Protein AF-A0A1I9G0L1-F1 (afdb_monomer_lite)

Foldseek 3Di:
DPFWPPPPDDAQDFWDDFDDDPDDDDPVRVVLVVCCVVPVVDPCVGPVWDFGQPDFAKDWTWTHDPNDIDIDIGGRRHRDDTDTDD

Secondary structure (DSSP, 8-state):
---EEESS--------SB----S-SSHHHHHHHHHHHH-TT-GGGS-SSEEEEEEEEEEEEEEEETTEEEEEEEEEEEEEEEEEE-

Sequence (86 aa):
MDNIIRPSGFNMNFCDGECNMQIETNDRDALILQDRINHPESPFRRRLSCCIPIKWSSVEIVEFRNGTEFNRVLENVKVMECGCVI

pLDDT: mean 82.4, std 14.94, range [51.81, 98.25]

Structure (mmCIF, N/CA/C/O backbone):
data_AF-A0A1I9G0L1-F1
#
_entry.id   AF-A0A1I9G0L1-F1
#
loop_
_atom_site.group_PDB
_atom_site.id
_atom_site.type_symbol
_atom_site.label_atom_id
_atom_site.label_alt_id
_atom_site.label_comp_id
_atom_site.label_asym_id
_atom_site.label_entity_id
_atom_site.label_seq_id
_atom_site.pdbx_PDB_ins_code
_atom_site.Cartn_x
_atom_site.Cartn_y
_atom_site.Cartn_z
_atom_site.occupancy
_atom_site.B_iso_or_equiv
_atom_site.auth_seq_id
_atom_site.auth_comp_id
_atom_site.auth_asym_id
_atom_site.auth_atom_id
_atom_site.pdbx_PDB_model_num
ATOM 1 N N . MET A 1 1 ? -3.122 -8.293 18.556 1.00 51.81 1 MET A N 1
ATOM 2 C CA . MET A 1 1 ? -3.071 -7.057 17.743 1.00 51.81 1 MET A CA 1
ATOM 3 C C . MET A 1 1 ? -4.499 -6.547 17.733 1.00 51.81 1 MET A C 1
ATOM 5 O O . MET A 1 1 ? -5.159 -6.632 16.719 1.00 51.81 1 MET A O 1
ATOM 9 N N . ASP A 1 2 ? -5.009 -6.136 18.901 1.00 62.25 2 ASP A N 1
ATOM 10 C CA . ASP A 1 2 ? -6.459 -6.222 19.184 1.00 62.25 2 ASP A CA 1
ATOM 11 C C . ASP A 1 2 ? -7.045 -4.906 19.709 1.00 62.25 2 ASP A C 1
ATOM 13 O O . ASP A 1 2 ? -8.034 -4.906 20.432 1.00 62.25 2 ASP A O 1
ATOM 17 N N . ASN A 1 3 ? -6.422 -3.774 19.368 1.00 84.19 3 ASN A N 1
ATOM 18 C CA . ASN A 1 3 ? -6.872 -2.469 19.853 1.00 84.19 3 ASN A CA 1
ATOM 19 C C . ASN A 1 3 ? -7.615 -1.656 18.789 1.00 84.19 3 ASN A C 1
ATOM 21 O O . ASN A 1 3 ? -8.301 -0.725 19.172 1.00 84.19 3 ASN A O 1
ATOM 25 N N . ILE A 1 4 ? -7.517 -1.968 17.489 1.00 92.31 4 ILE A N 1
ATOM 26 C CA . ILE A 1 4 ? -8.298 -1.277 16.445 1.00 92.31 4 ILE A CA 1
ATOM 27 C C . ILE A 1 4 ? -9.651 -1.976 16.317 1.00 92.31 4 ILE A C 1
ATOM 29 O O . ILE A 1 4 ? -9.707 -3.141 15.934 1.00 92.31 4 ILE A O 1
ATOM 33 N N . ILE A 1 5 ? -10.731 -1.262 16.626 1.00 94.00 5 ILE A N 1
ATOM 34 C CA . ILE A 1 5 ? -12.101 -1.791 16.585 1.00 94.00 5 ILE A CA 1
ATOM 35 C C . ILE A 1 5 ? -12.870 -1.348 15.336 1.00 94.00 5 ILE A C 1
ATOM 37 O O . ILE A 1 5 ? -13.817 -2.023 14.933 1.00 94.00 5 ILE A O 1
ATOM 41 N N . ARG A 1 6 ? -12.473 -0.235 14.698 1.00 94.94 6 ARG A N 1
ATOM 42 C CA . ARG A 1 6 ? -13.017 0.208 13.402 1.00 94.94 6 ARG A CA 1
ATOM 43 C C . ARG A 1 6 ? -11.939 0.880 12.535 1.00 94.94 6 ARG A C 1
ATOM 45 O O . ARG A 1 6 ? -11.094 1.569 13.100 1.00 94.94 6 ARG A O 1
ATOM 52 N N . PRO A 1 7 ? -12.005 0.751 11.195 1.00 94.31 7 PRO A N 1
ATOM 53 C CA . PRO A 1 7 ? -12.822 -0.226 10.475 1.00 94.31 7 PRO A CA 1
ATOM 54 C C . PRO A 1 7 ? -12.336 -1.653 10.780 1.00 94.31 7 PRO A C 1
ATOM 56 O O . PRO A 1 7 ? -11.208 -1.845 11.223 1.00 94.31 7 PRO A O 1
ATOM 59 N N . SER A 1 8 ? -13.172 -2.663 10.531 1.00 92.69 8 SER A N 1
ATOM 60 C CA . SER A 1 8 ? -12.776 -4.072 10.704 1.00 92.69 8 SER A CA 1
ATOM 61 C C . SER A 1 8 ? -11.656 -4.502 9.745 1.00 92.69 8 SER A C 1
ATOM 63 O O . SER A 1 8 ? -11.011 -5.523 9.956 1.00 92.69 8 SER A O 1
ATOM 65 N N . GLY A 1 9 ? -11.436 -3.727 8.682 1.00 92.81 9 GLY A N 1
ATOM 66 C CA . GLY A 1 9 ? -10.349 -3.872 7.726 1.00 92.81 9 GLY A CA 1
ATOM 67 C C . GLY A 1 9 ? -10.451 -2.816 6.627 1.00 92.81 9 GLY A C 1
ATOM 68 O O . GLY A 1 9 ? -11.490 -2.177 6.455 1.00 92.81 9 GLY A O 1
ATOM 69 N N . PHE A 1 10 ? -9.368 -2.626 5.880 1.00 93.88 10 PHE A N 1
ATOM 70 C CA . PHE A 1 10 ? -9.340 -1.774 4.694 1.00 93.88 10 PHE A CA 1
ATOM 71 C C . PHE A 1 10 ? -8.312 -2.302 3.690 1.00 93.88 10 PHE A C 1
ATOM 73 O O . PHE A 1 10 ? -7.352 -2.977 4.060 1.00 93.88 10 PHE A O 1
ATOM 80 N N . ASN A 1 11 ? -8.496 -1.974 2.412 1.00 96.12 11 ASN A N 1
ATOM 81 C CA . ASN A 1 11 ? -7.525 -2.318 1.378 1.00 96.12 11 ASN A CA 1
ATOM 82 C C . ASN A 1 11 ? -6.347 -1.347 1.447 1.00 96.12 11 ASN A C 1
ATOM 84 O O . ASN A 1 11 ? -6.485 -0.189 1.050 1.00 96.12 11 ASN A O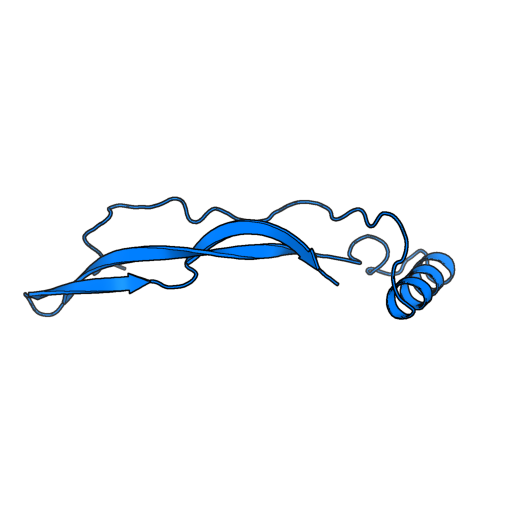 1
ATOM 88 N N . MET A 1 12 ? -5.202 -1.829 1.934 1.00 95.69 12 MET A N 1
ATOM 89 C CA . MET A 1 12 ? -3.940 -1.082 1.882 1.00 95.69 12 MET A CA 1
ATOM 90 C C . MET A 1 12 ? -3.435 -0.914 0.449 1.00 95.69 12 MET A C 1
ATOM 92 O O . MET A 1 12 ? -2.778 0.080 0.166 1.00 95.69 12 MET A O 1
ATOM 96 N N . ASN A 1 13 ? -3.776 -1.846 -0.451 1.00 97.06 13 ASN A N 1
ATOM 97 C CA . ASN A 1 13 ? -3.148 -2.002 -1.766 1.00 97.06 13 ASN A CA 1
ATOM 98 C C . ASN A 1 13 ? -1.619 -2.200 -1.651 1.00 97.06 13 ASN A C 1
ATOM 100 O O . ASN A 1 13 ? -1.024 -2.059 -0.583 1.00 97.06 13 ASN A O 1
ATOM 104 N N . PHE A 1 14 ? -0.972 -2.583 -2.745 1.00 96.19 14 PHE A N 1
ATOM 105 C CA . PHE A 1 14 ? 0.479 -2.738 -2.801 1.00 96.19 14 PHE A CA 1
ATOM 106 C C . PHE A 1 14 ? 0.970 -2.515 -4.229 1.00 96.19 14 PHE A C 1
ATOM 108 O O . PHE A 1 14 ? 0.188 -2.595 -5.176 1.00 96.19 14 PHE A O 1
ATOM 115 N N . CYS A 1 15 ? 2.261 -2.225 -4.361 1.00 94.69 15 CYS A N 1
ATOM 116 C CA . CYS A 1 15 ? 2.927 -2.131 -5.650 1.00 94.69 15 CYS A CA 1
ATOM 117 C C . CYS A 1 15 ? 3.739 -3.394 -5.878 1.00 94.69 15 CYS A C 1
ATOM 119 O O . CYS A 1 15 ? 4.559 -3.769 -5.042 1.00 94.69 15 CYS A O 1
ATOM 121 N N . ASP A 1 16 ? 3.484 -4.036 -7.006 1.00 92.38 16 ASP A N 1
ATOM 122 C CA . ASP A 1 16 ? 4.259 -5.158 -7.504 1.00 92.38 16 ASP A CA 1
ATOM 123 C C . ASP A 1 16 ? 4.246 -5.108 -9.033 1.00 92.38 16 ASP A C 1
ATOM 125 O O . ASP A 1 16 ? 3.268 -4.662 -9.639 1.00 92.38 16 ASP A O 1
ATOM 129 N N . GLY A 1 17 ? 5.350 -5.505 -9.653 1.00 86.75 17 GLY A N 1
ATOM 130 C CA . GLY A 1 17 ? 5.523 -5.454 -11.100 1.00 86.75 17 GLY A CA 1
ATOM 131 C C . GLY A 1 17 ? 6.921 -5.036 -11.544 1.00 86.75 17 GLY A C 1
ATOM 132 O O . GLY A 1 17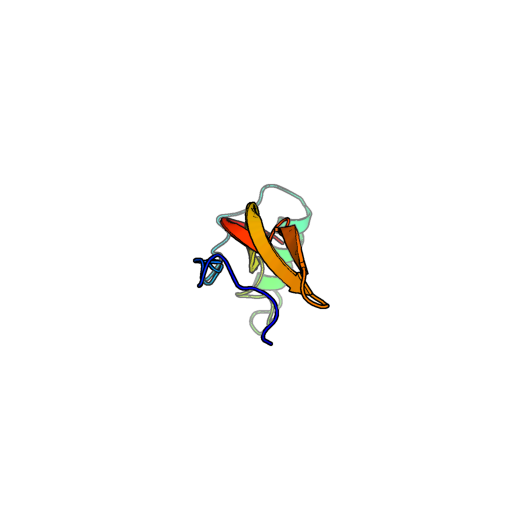 ? 7.697 -4.434 -10.798 1.00 86.75 17 GLY A O 1
ATOM 133 N N . GLU A 1 18 ? 7.238 -5.363 -12.796 1.00 81.19 18 GLU A N 1
ATOM 134 C CA . GLU A 1 18 ? 8.504 -4.990 -13.423 1.00 81.19 18 GLU A CA 1
ATOM 135 C C . GLU A 1 18 ? 8.430 -3.581 -14.015 1.00 81.19 18 GLU A C 1
ATOM 137 O O . GLU A 1 18 ? 7.528 -3.251 -14.788 1.00 81.19 18 GLU A O 1
ATOM 142 N N . CYS A 1 19 ? 9.425 -2.758 -13.694 1.00 78.75 19 CYS A N 1
ATOM 143 C CA . CYS A 1 19 ? 9.586 -1.448 -14.296 1.00 78.75 19 CYS A CA 1
ATOM 144 C C . CYS A 1 19 ? 10.481 -1.529 -15.532 1.00 78.75 19 CYS A C 1
ATOM 146 O O . CYS A 1 19 ? 11.709 -1.583 -15.449 1.00 78.75 19 CYS A O 1
ATOM 148 N N . ASN A 1 20 ? 9.846 -1.506 -16.702 1.00 70.06 20 ASN A N 1
ATOM 149 C CA . ASN A 1 20 ? 10.542 -1.414 -17.976 1.00 70.06 20 ASN A CA 1
ATOM 150 C C . ASN A 1 20 ? 10.804 0.055 -18.299 1.00 70.06 20 ASN A C 1
ATOM 152 O O . ASN A 1 20 ? 9.932 0.747 -18.820 1.00 70.06 20 ASN A O 1
ATOM 156 N N . MET A 1 21 ? 12.006 0.539 -17.982 1.00 62.84 21 MET A N 1
ATOM 157 C CA . MET A 1 21 ? 12.404 1.887 -18.376 1.00 62.84 21 MET A CA 1
ATOM 158 C C . MET A 1 21 ? 12.424 2.000 -19.908 1.00 62.84 21 MET A C 1
ATOM 160 O O . MET A 1 21 ? 13.200 1.330 -20.592 1.00 62.84 21 MET A O 1
ATOM 164 N N . GLN A 1 22 ? 11.562 2.853 -20.456 1.00 57.00 22 GLN A N 1
ATOM 165 C CA . GLN A 1 22 ? 11.712 3.361 -21.814 1.00 57.00 22 GLN A CA 1
ATOM 166 C C . GLN A 1 22 ? 12.624 4.591 -21.736 1.00 57.00 22 GLN A C 1
ATOM 168 O O . GLN A 1 22 ? 12.153 5.688 -21.494 1.00 57.00 22 GLN A O 1
ATOM 173 N N . ILE A 1 23 ? 13.931 4.342 -21.850 1.00 54.72 23 ILE A N 1
ATOM 174 C CA . ILE A 1 23 ? 14.998 5.241 -22.331 1.00 54.72 23 ILE A CA 1
ATOM 175 C C . ILE A 1 23 ? 14.985 6.710 -21.829 1.00 54.72 23 ILE A C 1
ATOM 177 O O . ILE A 1 23 ? 14.209 7.539 -22.285 1.00 54.72 23 ILE A O 1
ATOM 181 N N . GLU A 1 24 ? 15.968 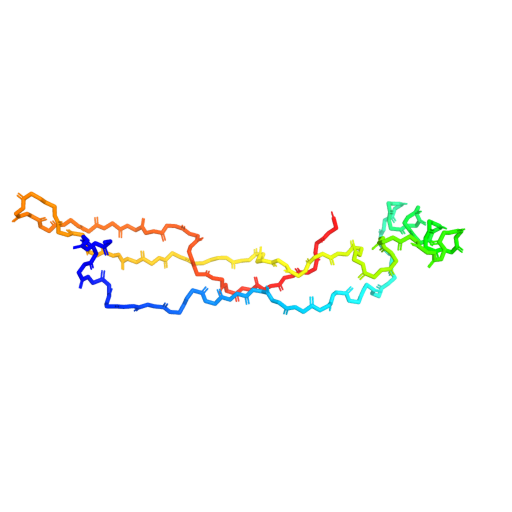6.977 -20.959 1.00 55.97 24 GLU A N 1
ATOM 182 C CA . GLU A 1 24 ? 16.793 8.184 -20.728 1.00 55.97 24 GLU A CA 1
ATOM 183 C C . GLU A 1 24 ? 16.162 9.583 -20.744 1.00 55.97 24 GLU A C 1
ATOM 185 O O . GLU A 1 24 ? 15.867 10.159 -21.789 1.00 55.97 24 GLU A O 1
ATOM 190 N N . THR A 1 25 ? 16.117 10.206 -19.561 1.00 58.56 25 THR A N 1
ATOM 191 C CA . THR A 1 25 ? 15.855 11.651 -19.421 1.00 58.56 25 THR A CA 1
ATOM 192 C C . THR A 1 25 ? 16.976 12.409 -18.697 1.00 58.56 25 THR A C 1
ATOM 194 O O . THR A 1 25 ? 16.921 13.637 -18.630 1.00 58.56 25 THR A O 1
ATOM 197 N N . ASN A 1 26 ? 18.001 11.722 -18.167 1.00 62.94 26 ASN A N 1
ATOM 198 C CA . ASN A 1 26 ? 19.117 12.344 -17.441 1.00 62.94 26 ASN A CA 1
ATOM 199 C C . ASN 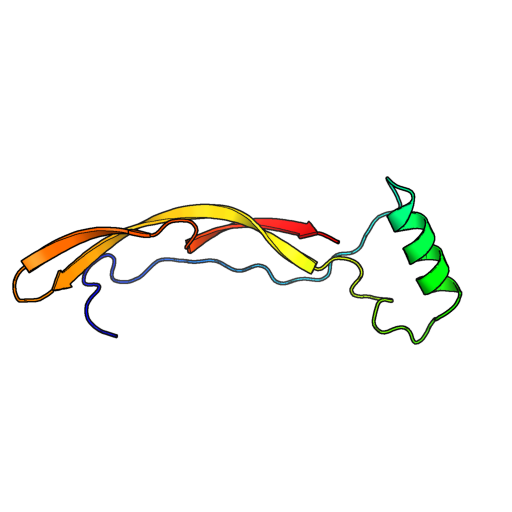A 1 26 ? 20.455 11.565 -17.568 1.00 62.94 26 ASN A C 1
ATOM 201 O O . ASN A 1 26 ? 20.476 10.392 -17.933 1.00 62.94 26 ASN A O 1
ATOM 205 N N . ASP A 1 27 ? 21.576 12.208 -17.206 1.00 67.06 27 ASP A N 1
ATOM 206 C CA . ASP A 1 27 ? 22.938 11.633 -17.276 1.00 67.06 27 ASP A CA 1
ATOM 207 C C . ASP A 1 27 ? 23.124 10.353 -16.437 1.00 67.06 27 ASP A C 1
ATOM 209 O O . ASP A 1 27 ? 23.954 9.497 -16.756 1.00 67.06 27 ASP A O 1
ATOM 213 N N . ARG A 1 28 ? 22.353 10.198 -15.352 1.00 65.06 28 ARG A N 1
ATOM 214 C CA . ARG A 1 28 ? 22.398 9.010 -14.486 1.00 65.06 28 ARG A CA 1
ATOM 215 C C . ARG A 1 28 ? 21.803 7.798 -15.208 1.00 65.06 28 ARG A C 1
ATOM 217 O O . ARG A 1 28 ? 22.360 6.709 -15.090 1.00 65.06 28 ARG A O 1
ATOM 224 N N . ASP A 1 29 ? 20.748 7.992 -15.998 1.00 67.31 29 ASP A N 1
ATOM 225 C CA . ASP A 1 29 ? 20.146 6.945 -16.830 1.00 67.31 29 ASP A CA 1
ATOM 226 C C . ASP A 1 29 ? 21.145 6.432 -17.884 1.00 67.31 29 ASP A C 1
ATOM 228 O O . ASP A 1 29 ? 21.242 5.223 -18.100 1.00 67.31 29 ASP A O 1
ATOM 232 N N . ALA A 1 30 ? 21.948 7.331 -18.468 1.00 70.88 30 ALA A N 1
ATOM 233 C CA . ALA A 1 30 ? 22.970 6.989 -19.458 1.00 70.88 30 ALA A CA 1
ATOM 234 C C . ALA A 1 30 ? 24.123 6.160 -18.869 1.00 70.88 30 ALA A C 1
ATOM 236 O O . ALA A 1 30 ? 24.549 5.164 -19.458 1.00 70.88 30 ALA A O 1
ATOM 237 N N . LEU A 1 31 ? 24.611 6.513 -17.673 1.00 69.81 31 LEU A N 1
ATOM 238 C CA . LEU A 1 31 ? 25.627 5.719 -16.964 1.00 69.81 31 LEU A CA 1
ATOM 239 C C . LEU A 1 31 ? 25.121 4.312 -16.628 1.00 69.81 31 LEU A C 1
ATOM 241 O O . LEU A 1 31 ? 25.859 3.330 -16.714 1.00 69.81 31 LEU A O 1
ATOM 245 N N . ILE A 1 32 ? 23.844 4.214 -16.281 1.00 66.38 32 ILE A N 1
ATOM 246 C CA . ILE A 1 32 ? 23.175 2.953 -15.989 1.00 66.38 32 ILE A CA 1
ATOM 247 C C . ILE A 1 32 ? 23.000 2.109 -17.263 1.00 66.38 32 ILE A C 1
ATOM 249 O O . ILE A 1 32 ? 23.215 0.894 -17.230 1.00 66.38 32 ILE A O 1
ATOM 253 N N . LEU A 1 33 ? 22.654 2.722 -18.402 1.00 71.00 33 LEU A N 1
ATOM 254 C CA . LEU A 1 33 ? 22.594 2.018 -19.685 1.00 71.00 33 LEU A CA 1
ATOM 255 C C . LEU A 1 33 ? 23.972 1.473 -20.082 1.00 71.00 33 LEU A C 1
ATOM 257 O O . LEU A 1 33 ? 24.074 0.331 -20.535 1.00 71.00 33 LEU A O 1
ATOM 261 N N . GLN A 1 34 ? 25.033 2.252 -19.864 1.00 72.12 34 GLN A N 1
ATOM 262 C CA . GLN A 1 34 ? 26.412 1.810 -20.083 1.00 72.12 34 GLN A CA 1
ATOM 263 C C . GLN A 1 34 ? 26.772 0.608 -19.199 1.00 72.12 34 GLN A C 1
ATOM 265 O O . GLN A 1 34 ? 27.324 -0.367 -19.708 1.00 72.12 34 GLN A O 1
ATOM 270 N N . ASP A 1 35 ? 26.409 0.615 -17.910 1.00 70.69 35 ASP A N 1
ATOM 271 C CA . ASP A 1 35 ? 26.598 -0.552 -17.032 1.00 70.69 35 ASP A CA 1
ATOM 272 C C . ASP A 1 35 ? 25.853 -1.783 -17.565 1.00 70.69 35 ASP A C 1
ATOM 274 O O . ASP A 1 35 ? 26.415 -2.872 -17.642 1.00 70.69 35 ASP A O 1
ATOM 278 N N . ARG A 1 36 ? 24.614 -1.604 -18.037 1.00 69.25 36 ARG A N 1
ATOM 279 C CA . ARG A 1 36 ? 23.798 -2.682 -18.612 1.00 69.25 36 ARG A CA 1
ATOM 280 C C . ARG A 1 36 ? 24.438 -3.340 -19.838 1.00 69.25 36 ARG A C 1
ATOM 282 O O . ARG A 1 36 ? 24.270 -4.547 -20.040 1.00 69.25 36 ARG A O 1
ATOM 289 N N . ILE A 1 37 ? 25.094 -2.540 -20.682 1.00 73.88 37 ILE A N 1
ATOM 290 C CA . ILE A 1 37 ? 25.778 -2.992 -21.901 1.00 73.88 37 ILE A CA 1
ATOM 291 C C . ILE A 1 37 ? 27.095 -3.687 -21.540 1.00 73.88 37 ILE A C 1
ATOM 293 O O . ILE A 1 37 ? 27.371 -4.770 -22.056 1.00 73.88 37 ILE A O 1
ATOM 297 N N . ASN A 1 38 ? 27.877 -3.095 -20.636 1.00 76.19 38 ASN A N 1
ATOM 298 C CA . ASN A 1 38 ? 29.217 -3.567 -20.286 1.00 76.19 38 ASN A CA 1
ATOM 299 C C . ASN A 1 38 ? 29.206 -4.752 -19.303 1.00 76.19 38 ASN A C 1
ATOM 301 O O . ASN A 1 38 ? 30.106 -5.589 -19.341 1.00 76.19 38 ASN A O 1
ATOM 305 N N . HIS A 1 39 ? 28.172 -4.869 -18.464 1.00 71.75 39 HIS A N 1
ATOM 306 C CA . HIS A 1 39 ? 28.019 -5.917 -17.453 1.00 71.75 39 HIS A CA 1
ATOM 307 C C . HIS A 1 39 ? 26.698 -6.686 -17.649 1.00 71.75 39 HIS A C 1
ATOM 309 O O . HIS A 1 39 ? 25.724 -6.492 -16.917 1.00 71.75 39 HIS A O 1
ATOM 315 N N . PRO A 1 40 ? 26.634 -7.613 -18.622 1.00 65.06 40 PRO A N 1
ATOM 316 C CA . PRO A 1 40 ? 25.410 -8.348 -18.946 1.00 65.06 40 PRO A CA 1
ATOM 317 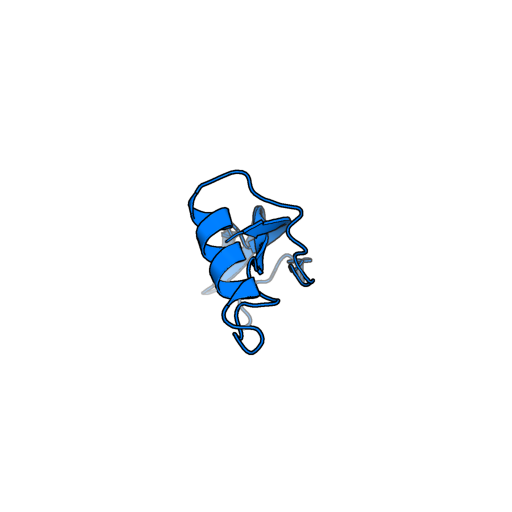C C . PRO A 1 40 ? 24.939 -9.315 -17.842 1.00 65.06 40 PRO A C 1
ATOM 319 O O . PRO A 1 40 ? 23.774 -9.708 -17.834 1.00 65.06 40 PRO A O 1
ATOM 322 N N . GLU A 1 41 ? 25.796 -9.671 -16.891 1.00 72.75 41 GLU A N 1
ATOM 323 C CA . GLU A 1 41 ? 25.433 -10.468 -15.707 1.00 72.75 41 GLU A CA 1
ATOM 324 C C . GLU A 1 41 ? 25.118 -9.588 -14.482 1.00 72.75 41 GLU A C 1
ATOM 326 O O . GLU A 1 41 ? 24.891 -10.094 -13.385 1.00 72.75 41 GLU A O 1
ATOM 331 N N . SER A 1 42 ? 25.110 -8.257 -14.645 1.00 66.44 42 SER A N 1
ATOM 332 C CA . SER A 1 42 ? 24.821 -7.323 -13.557 1.00 66.44 42 SER A CA 1
ATOM 333 C C . SER A 1 42 ? 23.414 -7.583 -13.000 1.00 66.44 42 SER A C 1
ATOM 335 O O . SER A 1 42 ? 22.441 -7.588 -13.764 1.00 66.44 42 SER A O 1
ATOM 337 N N . PRO A 1 43 ? 23.249 -7.743 -11.673 1.00 60.53 43 PRO A N 1
ATOM 338 C CA . PRO A 1 43 ? 21.929 -7.893 -11.057 1.00 60.53 43 PRO A CA 1
ATOM 339 C C . PRO A 1 43 ? 21.051 -6.647 -11.266 1.00 60.53 43 PRO A C 1
ATOM 341 O O . PRO A 1 43 ? 19.826 -6.719 -11.155 1.00 60.53 43 PRO A O 1
ATOM 344 N N . PHE A 1 44 ? 21.658 -5.517 -11.640 1.00 58.91 44 PHE A N 1
ATOM 345 C CA . PHE A 1 44 ? 20.966 -4.281 -11.983 1.00 58.91 44 PHE A CA 1
ATOM 346 C C . PHE A 1 44 ? 20.348 -4.316 -13.389 1.00 58.91 44 PHE A C 1
ATOM 348 O O . PHE A 1 44 ? 19.466 -3.524 -13.681 1.00 58.91 44 PHE A O 1
ATOM 355 N N . ARG A 1 45 ? 20.670 -5.294 -14.249 1.00 56.53 45 ARG A N 1
ATOM 356 C CA . ARG A 1 45 ? 20.216 -5.357 -15.656 1.00 56.53 45 ARG A CA 1
ATOM 357 C C . ARG A 1 45 ? 18.691 -5.386 -15.861 1.00 56.53 45 ARG A C 1
ATOM 359 O O . ARG A 1 45 ? 18.224 -5.053 -16.958 1.00 56.53 45 ARG A O 1
ATOM 366 N N . ARG A 1 46 ? 17.923 -5.804 -14.845 1.00 53.66 46 ARG A N 1
ATOM 367 C CA . ARG A 1 46 ? 16.442 -5.856 -14.844 1.00 53.66 46 ARG A CA 1
ATOM 368 C C . ARG A 1 46 ? 15.774 -5.020 -13.745 1.00 53.66 46 ARG A C 1
ATOM 370 O O . ARG A 1 46 ? 14.582 -4.770 -13.841 1.00 53.66 46 ARG A O 1
ATOM 377 N N . ARG A 1 47 ? 16.511 -4.587 -12.716 1.00 55.97 47 ARG A N 1
ATOM 378 C CA . ARG A 1 47 ? 15.987 -3.830 -11.561 1.00 55.97 47 ARG A CA 1
ATOM 379 C C . ARG A 1 47 ? 16.580 -2.423 -11.522 1.00 55.97 47 ARG A C 1
ATOM 381 O O . ARG A 1 47 ? 17.211 -2.042 -10.544 1.00 55.97 47 ARG A O 1
ATOM 388 N N . LEU A 1 48 ? 16.437 -1.684 -12.619 1.00 62.94 48 LEU A N 1
ATOM 389 C CA . LEU A 1 48 ? 16.915 -0.298 -12.693 1.00 62.94 48 LEU A CA 1
ATOM 390 C C . LEU A 1 48 ? 15.949 0.678 -12.031 1.00 62.94 48 LEU A C 1
ATOM 392 O O . LEU A 1 48 ? 16.362 1.729 -11.573 1.00 62.94 48 LEU A O 1
ATOM 396 N N . SER A 1 49 ? 14.678 0.302 -11.938 1.00 73.19 49 SER A N 1
ATOM 397 C CA . SER A 1 49 ? 13.680 1.000 -11.140 1.00 73.19 49 SER A CA 1
ATOM 398 C C . SER A 1 49 ? 12.820 -0.011 -10.395 1.00 73.19 49 SER A C 1
ATOM 400 O O . SER A 1 49 ? 12.563 -1.115 -10.885 1.00 73.19 49 SER A O 1
ATOM 402 N N . CYS A 1 50 ? 12.399 0.358 -9.191 1.00 82.44 50 CYS A N 1
ATOM 403 C CA . CYS A 1 50 ? 11.468 -0.427 -8.393 1.00 82.44 50 CYS A CA 1
ATOM 404 C C . CYS A 1 50 ? 10.057 0.137 -8.568 1.00 82.44 50 CYS A C 1
ATOM 406 O O . CYS A 1 50 ? 9.867 1.354 -8.528 1.00 82.44 50 CYS A O 1
ATOM 408 N N . CYS A 1 51 ? 9.072 -0.750 -8.725 1.00 89.81 51 CYS A N 1
ATOM 409 C CA . CYS A 1 51 ? 7.662 -0.389 -8.644 1.00 89.81 51 CYS A CA 1
ATOM 410 C C . CYS A 1 51 ? 7.328 -0.132 -7.171 1.00 89.81 51 CYS A C 1
ATOM 412 O O . CYS A 1 51 ? 7.207 -1.071 -6.384 1.00 89.81 51 CYS A O 1
ATOM 414 N N . ILE A 1 52 ? 7.244 1.139 -6.782 1.00 93.38 52 ILE A N 1
ATOM 415 C CA . ILE A 1 52 ? 6.992 1.548 -5.398 1.00 93.38 52 ILE A CA 1
ATOM 416 C C . ILE A 1 52 ? 5.786 2.487 -5.314 1.00 93.38 52 ILE A C 1
ATOM 418 O O . ILE A 1 52 ? 5.434 3.132 -6.305 1.00 93.38 52 ILE A O 1
ATOM 422 N N . PRO A 1 53 ? 5.145 2.603 -4.141 1.00 96.44 53 PRO A N 1
ATOM 423 C CA . PRO A 1 53 ? 4.094 3.589 -3.944 1.00 96.44 53 PRO A CA 1
ATOM 424 C C . PRO A 1 53 ? 4.641 5.010 -4.096 1.00 96.44 53 PRO A C 1
ATOM 426 O O . PRO A 1 53 ? 5.592 5.393 -3.414 1.00 96.44 53 PRO A O 1
ATOM 429 N N . ILE A 1 54 ? 4.004 5.807 -4.951 1.00 95.44 54 ILE A N 1
ATOM 430 C CA . ILE A 1 54 ? 4.332 7.229 -5.152 1.00 95.44 54 ILE A CA 1
ATOM 431 C C . ILE A 1 54 ? 3.235 8.158 -4.631 1.00 95.44 54 ILE A C 1
ATOM 433 O O . ILE A 1 54 ? 3.452 9.357 -4.471 1.00 95.44 54 ILE A O 1
ATOM 437 N N . LYS A 1 55 ? 2.056 7.603 -4.328 1.00 97.56 55 LYS A N 1
ATOM 438 C CA . LYS A 1 55 ? 0.934 8.336 -3.750 1.00 97.56 55 LYS A CA 1
ATOM 439 C C . LYS A 1 55 ? 0.226 7.494 -2.707 1.00 97.56 55 LYS A C 1
ATOM 441 O O . LYS A 1 55 ? -0.074 6.320 -2.938 1.00 97.56 55 LYS A O 1
ATOM 446 N N . TRP A 1 56 ? -0.096 8.134 -1.593 1.00 97.88 56 TRP A N 1
ATOM 447 C CA . TRP A 1 56 ? -0.706 7.498 -0.437 1.00 97.88 56 TRP A CA 1
ATOM 448 C C . TRP A 1 56 ? -1.995 8.209 -0.023 1.00 97.88 56 TRP A C 1
ATOM 450 O O . TRP A 1 56 ? -2.200 9.379 -0.344 1.00 97.88 56 TRP A O 1
ATOM 460 N N . SER A 1 57 ? -2.857 7.506 0.708 1.00 97.81 57 SER A N 1
ATOM 461 C CA . SER A 1 57 ? -3.970 8.094 1.448 1.00 97.81 57 SER A CA 1
ATOM 462 C C . SER A 1 57 ? -3.999 7.607 2.893 1.00 97.81 57 SER A C 1
ATOM 464 O O . SER A 1 57 ? -3.482 6.535 3.233 1.00 97.81 57 SER A O 1
ATOM 466 N N . SER A 1 58 ? -4.657 8.399 3.726 1.00 97.88 58 SER A N 1
ATOM 467 C CA . SER A 1 58 ? -4.827 8.161 5.155 1.00 97.88 58 SER A CA 1
ATOM 468 C C . SER A 1 58 ? -6.101 7.361 5.430 1.00 97.88 58 SER A C 1
ATOM 470 O O . SER A 1 58 ? -7.002 7.293 4.588 1.00 97.88 58 SER A O 1
ATOM 472 N N . VAL A 1 59 ? -6.173 6.729 6.600 1.00 96.88 59 VAL A N 1
ATOM 473 C CA . VAL A 1 59 ? -7.347 5.973 7.056 1.00 96.88 59 VAL A CA 1
ATOM 474 C C . VAL A 1 59 ? -7.675 6.369 8.487 1.00 96.88 59 VAL A C 1
ATOM 476 O O . VAL A 1 59 ? -6.809 6.345 9.360 1.00 96.88 59 VAL A O 1
ATOM 479 N N . GLU A 1 60 ? -8.935 6.715 8.729 1.00 96.75 60 GLU A N 1
ATOM 480 C CA . GLU A 1 60 ? -9.458 6.917 10.077 1.00 96.75 60 GLU A CA 1
ATOM 481 C C . GLU A 1 60 ? -9.684 5.569 10.756 1.00 96.75 60 GLU A C 1
ATOM 483 O O . GLU A 1 60 ? -10.323 4.673 10.201 1.00 96.75 60 GLU A O 1
ATOM 488 N N . ILE A 1 61 ? -9.164 5.438 11.971 1.00 95.69 61 ILE A N 1
ATOM 489 C CA . ILE A 1 61 ? -9.330 4.266 12.818 1.00 95.69 61 ILE A CA 1
ATOM 490 C C . ILE A 1 61 ? -9.904 4.668 14.172 1.00 95.69 61 ILE A C 1
ATOM 492 O O . ILE A 1 61 ? -9.722 5.791 14.649 1.00 95.69 61 ILE A O 1
ATOM 496 N N . VAL A 1 62 ? -10.557 3.708 14.814 1.00 96.00 62 VAL A N 1
ATOM 497 C CA . VAL A 1 62 ? -10.970 3.799 16.208 1.00 96.00 62 VAL A CA 1
ATOM 498 C C . VAL A 1 62 ? -10.236 2.734 16.989 1.00 96.00 62 VAL A C 1
ATOM 500 O O . VAL A 1 62 ? -10.358 1.543 16.695 1.00 96.00 62 VAL A O 1
ATOM 503 N N . GLU A 1 63 ? -9.471 3.180 17.976 1.00 94.12 63 GLU A N 1
ATOM 504 C CA . GLU A 1 63 ? -8.743 2.325 18.897 1.00 94.12 63 GLU A CA 1
ATOM 505 C C . GLU A 1 63 ? -9.479 2.248 20.241 1.00 94.12 63 GLU A C 1
ATOM 507 O O . GLU A 1 63 ? -9.912 3.268 20.771 1.00 94.12 63 GLU A O 1
ATOM 512 N N . PHE A 1 64 ? -9.595 1.059 20.825 1.00 93.31 64 PHE A N 1
ATOM 513 C CA . PHE A 1 64 ? -10.046 0.873 22.198 1.00 93.31 64 PHE A CA 1
ATOM 514 C C . PHE A 1 64 ? -8.832 0.686 23.107 1.00 93.31 64 PHE A C 1
ATOM 516 O O . PHE A 1 64 ? -8.074 -0.277 22.974 1.00 93.31 64 PHE A O 1
ATOM 523 N N . ARG A 1 65 ? -8.628 1.620 24.038 1.00 90.75 65 ARG A N 1
ATOM 524 C CA . ARG A 1 65 ? -7.500 1.606 24.973 1.00 90.75 65 ARG A CA 1
ATOM 525 C C . ARG A 1 65 ? -7.978 1.983 26.367 1.00 90.75 65 ARG A C 1
ATOM 527 O O . ARG A 1 65 ? -8.601 3.019 26.556 1.00 90.75 65 ARG A O 1
ATOM 534 N N . ASN A 1 66 ? -7.643 1.161 27.361 1.00 90.56 66 ASN A N 1
ATOM 535 C CA . ASN A 1 66 ? -7.953 1.412 28.776 1.00 90.56 66 ASN A CA 1
ATOM 536 C C . ASN A 1 66 ? -9.445 1.692 29.063 1.00 90.56 66 ASN A C 1
ATOM 538 O O . ASN A 1 66 ? -9.757 2.507 29.925 1.00 90.56 66 ASN A O 1
ATOM 542 N N . GLY A 1 67 ? -10.366 1.037 28.347 1.00 91.00 67 GLY A N 1
ATOM 543 C CA . GLY A 1 67 ? -11.806 1.243 28.543 1.00 91.00 67 GLY A CA 1
ATOM 544 C C . GLY A 1 67 ? -12.416 2.388 27.726 1.00 91.00 67 GLY A C 1
ATOM 545 O O . GLY A 1 67 ? -13.625 2.589 27.807 1.00 91.00 67 GLY A O 1
ATOM 546 N N . THR A 1 68 ? -11.615 3.111 26.937 1.00 94.06 68 THR A N 1
ATOM 547 C CA . THR A 1 68 ? -12.046 4.302 26.191 1.00 94.06 68 THR A CA 1
ATOM 548 C C . THR A 1 68 ? -11.749 4.162 24.698 1.00 94.06 68 THR A C 1
ATOM 550 O O . THR A 1 68 ? -10.709 3.623 24.310 1.00 94.06 68 THR A O 1
ATOM 553 N N . GLU A 1 69 ? -12.655 4.668 23.858 1.00 94.81 69 GLU A N 1
ATOM 554 C CA . GLU A 1 69 ? -12.466 4.768 22.406 1.00 94.81 69 GLU A CA 1
ATOM 555 C C . GLU A 1 69 ? -11.704 6.044 22.023 1.00 94.81 69 GLU A C 1
ATOM 557 O O . GLU A 1 69 ? -12.005 7.137 22.506 1.00 94.81 69 GLU A O 1
ATOM 562 N N . PHE A 1 70 ? -10.744 5.910 21.111 1.00 94.94 70 PHE A N 1
ATOM 563 C CA . PHE A 1 70 ? -9.942 7.003 20.574 1.00 94.94 70 PHE A CA 1
ATOM 564 C C . PHE A 1 70 ? -9.992 6.992 19.049 1.00 94.94 70 PHE A C 1
ATOM 566 O O . PHE A 1 70 ? -9.647 5.992 18.421 1.00 94.94 70 PHE A O 1
ATOM 573 N N . ASN A 1 71 ? -10.364 8.123 18.450 1.00 95.69 71 ASN A N 1
ATOM 574 C CA . ASN A 1 71 ? -10.242 8.317 17.008 1.00 95.69 71 ASN A CA 1
ATOM 575 C C . ASN A 1 71 ? -8.809 8.725 16.669 1.00 95.69 71 ASN A C 1
ATOM 577 O O . ASN A 1 71 ? -8.243 9.624 17.296 1.00 95.69 71 ASN A O 1
ATOM 581 N N . ARG A 1 72 ? -8.236 8.089 15.652 1.00 94.50 72 ARG A N 1
ATOM 582 C CA . ARG A 1 72 ? -6.896 8.389 15.155 1.00 94.50 72 ARG A CA 1
ATOM 583 C C . ARG A 1 72 ? -6.878 8.300 13.638 1.00 94.50 72 ARG A C 1
ATOM 585 O O . ARG A 1 72 ? -7.555 7.466 13.052 1.00 94.50 72 ARG A O 1
ATOM 592 N N . VAL A 1 73 ? -6.057 9.130 13.007 1.00 96.50 73 VAL A N 1
ATOM 593 C CA . VAL A 1 73 ? -5.761 9.016 11.578 1.00 96.50 73 VAL A CA 1
ATOM 594 C C . VAL A 1 73 ? -4.430 8.290 11.415 1.00 96.50 73 VAL A C 1
ATOM 596 O O . VAL A 1 73 ? -3.420 8.676 12.010 1.00 96.50 73 VAL A O 1
ATOM 599 N N . LEU A 1 74 ? -4.434 7.211 10.637 1.00 95.06 74 LEU A N 1
ATOM 600 C CA . LEU A 1 74 ? -3.219 6.581 10.145 1.00 95.06 74 LEU A CA 1
ATOM 601 C C . LEU A 1 74 ? -2.847 7.224 8.813 1.00 95.06 74 LEU A C 1
ATOM 603 O O . LEU A 1 74 ? -3.542 7.047 7.815 1.00 95.06 74 LEU A O 1
ATOM 607 N N . GLU A 1 75 ? -1.753 7.974 8.810 1.00 97.12 75 GLU A N 1
ATOM 608 C CA . GLU A 1 75 ? -1.226 8.627 7.615 1.00 97.12 75 GLU A CA 1
ATOM 609 C C . GLU A 1 75 ? -0.442 7.636 6.749 1.00 97.12 75 GLU A C 1
ATOM 611 O O . GLU A 1 75 ? 0.251 6.760 7.265 1.00 97.12 75 GLU A O 1
ATOM 616 N N . ASN A 1 76 ? -0.513 7.811 5.429 1.00 96.06 76 ASN A N 1
ATOM 617 C CA . ASN A 1 76 ? 0.282 7.068 4.447 1.00 96.06 76 ASN A CA 1
ATOM 618 C C . ASN A 1 76 ? 0.189 5.531 4.540 1.00 96.06 76 ASN A C 1
ATOM 620 O O . ASN A 1 76 ? 1.187 4.835 4.375 1.00 96.06 76 ASN A O 1
ATOM 624 N N . VAL A 1 77 ? -1.003 4.986 4.801 1.00 95.94 77 VAL A N 1
ATOM 625 C CA . VAL A 1 77 ? -1.198 3.527 4.943 1.00 95.94 77 VAL A CA 1
ATOM 626 C C . VAL A 1 77 ? -1.835 2.858 3.733 1.00 95.94 77 VAL A C 1
ATOM 628 O O . VAL A 1 77 ? -1.717 1.645 3.583 1.00 95.94 77 VAL A O 1
ATOM 631 N N . LYS A 1 78 ? -2.516 3.616 2.870 1.00 97.56 78 LYS A N 1
ATOM 632 C CA . LYS A 1 78 ? -3.148 3.078 1.664 1.00 97.56 78 LYS A CA 1
ATOM 633 C C . LYS A 1 78 ? -2.442 3.589 0.419 1.00 97.56 78 LYS A C 1
ATOM 635 O O . LYS A 1 78 ? -2.368 4.794 0.197 1.00 97.56 78 LYS A O 1
ATOM 640 N N . VAL A 1 79 ? -1.955 2.672 -0.405 1.00 98.25 79 VAL A N 1
ATOM 641 C CA . VAL A 1 79 ? -1.353 2.970 -1.703 1.00 98.25 79 VAL A CA 1
ATOM 642 C C . VAL A 1 79 ? -2.453 3.375 -2.681 1.00 98.25 79 VAL A C 1
ATOM 644 O O . VAL A 1 79 ? -3.422 2.641 -2.898 1.00 98.25 79 VAL A O 1
ATOM 647 N N . MET A 1 80 ? -2.296 4.557 -3.269 1.00 97.81 80 MET A N 1
ATOM 648 C CA . MET A 1 80 ? -3.211 5.115 -4.267 1.00 97.81 80 MET A CA 1
ATOM 649 C C . MET A 1 80 ? -2.633 5.044 -5.678 1.00 97.81 80 MET A C 1
ATOM 651 O O . MET A 1 80 ? -3.392 4.946 -6.636 1.00 97.81 80 MET A O 1
ATOM 655 N N . GLU A 1 81 ? -1.307 5.094 -5.804 1.00 97.19 81 GLU A N 1
ATOM 656 C CA . GLU A 1 81 ? -0.613 5.089 -7.089 1.00 97.19 81 GLU A CA 1
ATOM 657 C C . GLU A 1 81 ? 0.783 4.481 -6.934 1.00 97.19 81 GLU A C 1
ATOM 659 O O . GLU A 1 81 ? 1.488 4.768 -5.958 1.00 97.19 81 GLU A O 1
ATOM 664 N N . CYS A 1 82 ? 1.168 3.655 -7.904 1.00 95.50 82 CYS A N 1
ATOM 665 C CA . CYS A 1 82 ? 2.494 3.060 -8.015 1.00 95.50 82 CYS A CA 1
ATOM 666 C C . CYS A 1 82 ? 3.269 3.739 -9.140 1.00 95.50 82 CYS A C 1
ATOM 668 O O . CYS A 1 82 ? 2.690 4.110 -10.160 1.00 95.50 82 CYS A O 1
ATOM 670 N N . GLY A 1 83 ? 4.579 3.863 -8.968 1.00 90.62 83 GLY A N 1
ATOM 671 C CA . GLY A 1 83 ? 5.470 4.418 -9.973 1.00 90.62 83 GLY A CA 1
ATOM 672 C C . GLY A 1 83 ? 6.812 3.708 -9.977 1.00 90.62 83 GLY A C 1
ATOM 673 O O . GLY A 1 83 ? 7.198 3.054 -9.009 1.00 90.62 83 GLY A O 1
ATOM 674 N N . CYS A 1 84 ? 7.520 3.852 -11.089 1.00 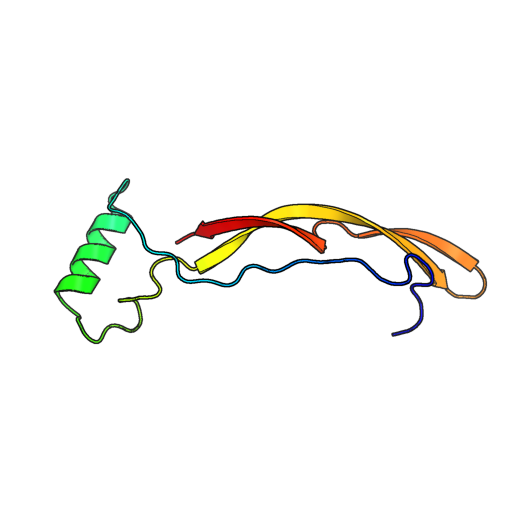85.44 84 CYS A N 1
ATOM 675 C CA . CYS A 1 84 ? 8.870 3.344 -11.252 1.00 85.44 84 CYS A CA 1
ATOM 676 C C . CYS A 1 84 ? 9.869 4.416 -10.826 1.00 85.44 84 CYS A C 1
ATOM 678 O O . CYS A 1 84 ? 9.926 5.481 -11.438 1.00 85.44 84 CYS A O 1
ATOM 680 N N . VAL A 1 85 ? 10.640 4.136 -9.775 1.00 78.06 85 VAL A N 1
ATOM 681 C CA . VAL A 1 85 ? 11.637 5.065 -9.218 1.00 78.06 85 VAL A CA 1
ATOM 682 C C . VAL A 1 85 ? 13.014 4.393 -9.178 1.00 78.06 85 VAL A C 1
ATOM 684 O O . VAL A 1 85 ? 13.090 3.189 -8.922 1.00 78.06 85 VAL A O 1
ATOM 687 N N . ILE A 1 86 ? 14.069 5.169 -9.469 1.00 66.38 86 ILE A N 1
ATOM 688 C CA . ILE A 1 86 ? 15.484 4.754 -9.598 1.00 66.38 86 ILE A CA 1
ATOM 689 C C . ILE A 1 86 ? 16.304 5.102 -8.350 1.00 66.38 86 ILE A C 1
ATOM 691 O O . ILE A 1 86 ? 16.435 6.310 -8.029 1.00 66.38 86 ILE A O 1
#

InterPro domains:
  IPR001839 Transforming growth factor-beta, C-terminal [PF00019] (2-84)
  IPR001839 Transforming growth factor-beta, C-terminal [PS51362] (1-85)
  IPR001839 Transforming growth factor-beta, C-terminal [SM00204] (2-85)
  IPR015615 Transforming growth factor-beta-like [PTHR11848] (2-84)
  IPR029034 Cystine-knot cytokine [G3DSA:2.10.90.10] (1-85)
  IPR029034 Cystine-knot cytokine [SSF57501] (2-84)

Organism: Brugia malayi (NCBI:txid6279)

Radius of gyration: 20.26 Å; chains: 1; bounding box: 42×23×51 Å